Protein AF-A0A0F3HKZ9-F1 (afdb_monomer)

Sequence (68 aa):
MSDESRPMEVIKHNLDCQCHRRREWIRVNDKWHAIEFSVDDPNEPPMTEEEKANVALIIQQHLSKKSE

Secondary structure (DSSP, 8-state):
----PPPPEEE----TT--EEEEEEEEETTEEEEEEEEES-TTSPPPPHHHHHHHHHHHHHHHHHTT-

Nearest PDB structures (foldseek):
  7myj-assembly2_D  TM=6.832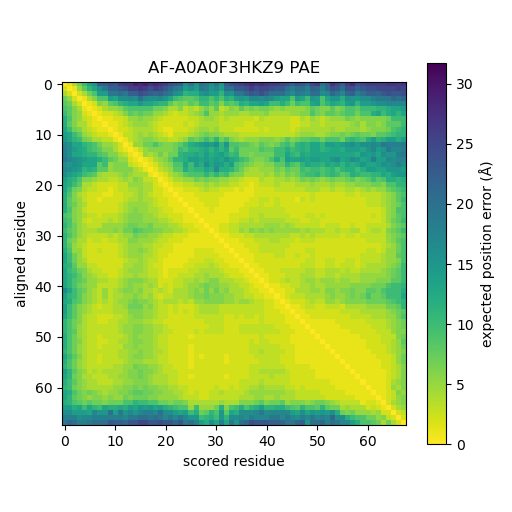E-01  e=5.788E+00  Homo sapiens
  2l3c-assembly1_A  TM=3.687E-01  e=2.219E+00  Rattus norvegicus
  3ped-assembly2_B  TM=4.510E-01  e=5.430E+00  Homo sapiens
  7uqb-assembly1_T  TM=4.376E-01  e=8.494E+00  Saccharomyces cerevisiae BY4741

Foldseek 3Di:
DPPPADDKDWDDDPDPVPFIKIWHWAQEPNDTDIDIDTDPDSPPDDDDPVRSVVVNVVVVVVVVVVVD

Mean predicted aligned error: 5.98 Å

pLDDT: mean 84.85, std 11.78, range [43.06, 95.12]

Structure (mmCIF, N/CA/C/O backbone):
data_AF-A0A0F3HKZ9-F1
#
_entry.id   AF-A0A0F3HKZ9-F1
#
loop_
_atom_site.group_PDB
_atom_site.id
_atom_site.type_symbol
_atom_site.label_atom_id
_atom_site.label_alt_id
_atom_site.label_comp_id
_atom_site.label_asym_id
_atom_site.label_entity_id
_atom_site.label_seq_id
_atom_site.pdbx_PDB_ins_code
_atom_site.Cartn_x
_atom_site.Cartn_y
_atom_site.Cartn_z
_atom_site.occupancy
_atom_site.B_iso_or_equiv
_atom_site.auth_seq_id
_atom_site.auth_comp_id
_atom_site.auth_asym_id
_atom_site.auth_atom_id
_atom_site.pdbx_PDB_model_num
ATOM 1 N N . MET A 1 1 ? 0.364 -14.435 19.161 1.00 43.06 1 MET A N 1
ATOM 2 C CA . MET A 1 1 ? -0.431 -13.637 18.210 1.00 43.06 1 MET A CA 1
ATOM 3 C C . MET A 1 1 ? -0.011 -14.116 16.841 1.00 43.06 1 MET A C 1
ATOM 5 O O . MET A 1 1 ? 1.187 -14.211 16.627 1.00 43.06 1 MET A O 1
ATOM 9 N N . SER A 1 2 ? -0.933 -14.564 15.994 1.00 47.62 2 SER A N 1
ATOM 10 C CA . SER A 1 2 ? -0.558 -14.999 14.649 1.00 47.62 2 SER A CA 1
ATOM 11 C C . SER A 1 2 ? -0.037 -13.776 13.898 1.00 47.62 2 SER A C 1
ATOM 13 O O . SER A 1 2 ? -0.791 -12.816 13.733 1.00 47.62 2 SER A O 1
ATOM 15 N N . ASP A 1 3 ? 1.238 -13.798 13.505 1.00 56.81 3 ASP A N 1
ATOM 16 C CA . ASP A 1 3 ? 1.866 -12.819 12.609 1.00 56.81 3 ASP A CA 1
ATOM 17 C C . ASP A 1 3 ? 1.271 -12.976 11.206 1.00 56.81 3 ASP A C 1
ATOM 19 O O . ASP A 1 3 ? 1.914 -13.424 10.257 1.00 56.81 3 ASP A O 1
ATOM 23 N N . GLU A 1 4 ? -0.023 -12.688 11.086 1.00 65.69 4 GLU A N 1
ATOM 24 C CA . GLU A 1 4 ? -0.685 -12.609 9.800 1.00 65.69 4 GLU A CA 1
ATOM 25 C C . GLU A 1 4 ? -0.083 -11.389 9.100 1.00 65.69 4 GLU A C 1
ATOM 27 O O . GLU A 1 4 ? -0.393 -10.250 9.432 1.00 65.69 4 GLU A O 1
ATOM 32 N N . SER A 1 5 ? 0.864 -11.621 8.197 1.00 69.19 5 SER A N 1
ATOM 33 C CA . SER A 1 5 ? 1.386 -10.599 7.298 1.00 69.19 5 SER A CA 1
ATOM 34 C C . SER A 1 5 ? 0.735 -10.796 5.936 1.00 69.19 5 SER A C 1
ATOM 36 O O . SER A 1 5 ? 0.616 -11.918 5.439 1.00 69.19 5 SER A O 1
ATOM 38 N N . ARG A 1 6 ? 0.257 -9.702 5.341 1.00 83.62 6 ARG A N 1
ATOM 39 C CA . ARG A 1 6 ? -0.259 -9.705 3.972 1.00 83.62 6 ARG A CA 1
ATOM 40 C C . ARG A 1 6 ? 0.796 -9.080 3.060 1.00 83.62 6 ARG A C 1
ATOM 42 O O . ARG A 1 6 ? 1.136 -7.916 3.277 1.00 83.62 6 ARG A O 1
ATOM 49 N N . PRO A 1 7 ? 1.351 -9.834 2.095 1.00 86.12 7 PRO A N 1
ATOM 50 C CA . PRO A 1 7 ? 2.414 -9.331 1.236 1.00 86.12 7 PRO A CA 1
ATOM 51 C C . PRO A 1 7 ? 1.895 -8.261 0.267 1.00 86.12 7 PRO A C 1
ATOM 53 O O 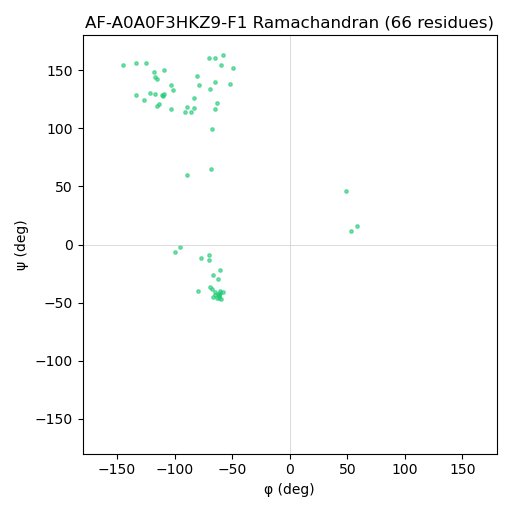. PRO A 1 7 ? 0.697 -8.177 -0.005 1.00 86.12 7 PRO A O 1
ATOM 56 N N . MET A 1 8 ? 2.818 -7.461 -0.267 1.00 90.06 8 MET A N 1
ATOM 57 C CA . MET A 1 8 ? 2.549 -6.558 -1.387 1.00 90.06 8 MET A CA 1
ATOM 58 C C . MET A 1 8 ? 2.211 -7.363 -2.649 1.00 90.06 8 MET A C 1
ATOM 60 O O . MET A 1 8 ? 2.832 -8.390 -2.930 1.00 90.06 8 MET A O 1
ATOM 64 N N . GLU A 1 9 ? 1.233 -6.887 -3.416 1.00 91.25 9 GLU A N 1
ATOM 65 C CA . GLU A 1 9 ? 0.797 -7.489 -4.675 1.00 91.25 9 GLU A CA 1
ATOM 66 C C . GLU A 1 9 ? 1.048 -6.518 -5.835 1.00 91.25 9 GLU A C 1
ATOM 68 O O . GLU A 1 9 ? 0.595 -5.374 -5.805 1.00 91.25 9 GLU A O 1
ATOM 73 N N . VAL A 1 10 ? 1.702 -6.980 -6.904 1.00 89.19 10 VAL A N 1
ATOM 74 C CA . VAL A 1 10 ? 1.768 -6.233 -8.169 1.00 89.19 10 VAL A CA 1
ATOM 75 C C . VAL A 1 10 ? 0.497 -6.508 -8.968 1.00 89.19 10 VAL A C 1
ATOM 77 O O . VAL A 1 10 ? 0.247 -7.639 -9.394 1.00 89.19 10 VAL A O 1
ATOM 80 N N . ILE A 1 11 ? -0.296 -5.469 -9.216 1.00 87.06 11 ILE A N 1
ATOM 81 C CA . ILE A 1 11 ? -1.525 -5.562 -9.998 1.00 87.06 11 ILE A CA 1
ATOM 82 C C . ILE A 1 11 ? -1.205 -5.292 -11.468 1.00 87.06 11 ILE A C 1
ATOM 84 O O . ILE A 1 11 ? -0.854 -4.181 -11.867 1.00 87.06 11 ILE A O 1
ATOM 88 N N . LYS A 1 12 ? -1.377 -6.323 -12.297 1.00 79.19 12 LYS A N 1
ATOM 89 C CA . LYS A 1 12 ? -1.314 -6.198 -13.755 1.00 79.19 12 LYS A CA 1
ATOM 90 C C . LYS A 1 12 ? -2.687 -5.796 -14.280 1.00 79.19 12 LYS A C 1
ATOM 92 O O . LYS A 1 12 ? -3.627 -6.585 -14.218 1.00 79.19 12 LYS A O 1
ATOM 97 N N . HIS A 1 13 ? -2.795 -4.593 -14.831 1.00 72.25 13 HIS A N 1
ATOM 98 C CA . HIS A 1 13 ? -3.953 -4.197 -15.625 1.00 72.25 13 HIS A CA 1
ATOM 99 C C . HIS A 1 13 ? -3.578 -4.082 -17.101 1.00 72.25 13 HIS A C 1
ATOM 101 O O . HIS A 1 13 ? -2.457 -3.719 -17.438 1.00 72.25 13 HIS A O 1
ATOM 107 N N . ASN A 1 14 ? -4.546 -4.344 -17.977 1.00 69.31 14 ASN A N 1
ATOM 108 C CA . ASN A 1 14 ? -4.435 -4.072 -19.407 1.00 69.31 14 ASN A CA 1
ATOM 109 C C . ASN A 1 14 ? -4.926 -2.644 -19.701 1.00 69.31 14 ASN A C 1
ATOM 111 O O . ASN A 1 14 ? -5.950 -2.460 -20.354 1.00 69.31 14 ASN A O 1
ATOM 115 N N . LEU A 1 15 ? -4.279 -1.648 -19.090 1.00 69.44 15 LEU A N 1
ATOM 116 C CA . LEU A 1 15 ? -4.583 -0.233 -19.307 1.00 69.44 15 LEU A CA 1
ATOM 117 C C . LEU A 1 15 ? -3.517 0.374 -20.217 1.00 69.44 15 LEU A C 1
ATOM 119 O O . LEU A 1 15 ? -2.324 0.161 -19.998 1.00 69.44 15 LEU A O 1
ATOM 123 N N . ASP A 1 16 ? -3.945 1.188 -21.180 1.00 77.56 16 ASP A N 1
ATOM 124 C CA . ASP A 1 16 ? -3.056 1.829 -22.161 1.00 77.56 16 ASP A CA 1
ATOM 125 C C . ASP A 1 16 ? -2.008 2.748 -21.518 1.00 77.56 16 ASP A C 1
ATOM 127 O O . ASP A 1 16 ? -0.957 3.004 -22.097 1.00 77.56 16 ASP A O 1
ATOM 131 N N . CYS A 1 17 ? -2.273 3.224 -20.298 1.00 76.38 17 CYS A N 1
ATOM 132 C CA . CYS A 1 17 ? -1.371 4.097 -19.556 1.00 76.38 17 CYS A CA 1
ATOM 133 C C . CYS A 1 17 ? -0.099 3.396 -19.054 1.00 76.38 17 CYS A C 1
ATOM 135 O O . CYS A 1 17 ? 0.774 4.077 -18.529 1.00 76.38 17 CYS A O 1
ATOM 137 N N . GLN A 1 18 ? -0.006 2.062 -19.171 1.00 73.06 18 GLN A N 1
ATOM 138 C CA . GLN A 1 18 ? 1.119 1.233 -18.707 1.00 73.06 18 GLN A CA 1
ATOM 139 C C . GLN A 1 18 ? 1.498 1.427 -17.228 1.00 73.06 18 GLN A C 1
ATOM 141 O O . GLN A 1 18 ? 2.521 0.916 -16.785 1.00 73.06 18 GLN A O 1
ATOM 146 N N . CYS A 1 19 ? 0.668 2.123 -16.443 1.00 78.25 19 CYS A N 1
ATOM 147 C CA . CYS A 1 19 ? 0.955 2.387 -15.043 1.00 78.25 19 CYS A CA 1
ATOM 148 C C . CYS A 1 19 ? 1.010 1.070 -14.280 1.00 78.25 19 CYS A C 1
ATOM 150 O O . CYS A 1 19 ? 0.026 0.321 -14.223 1.00 78.25 19 CYS A O 1
ATOM 152 N N . HIS A 1 20 ? 2.146 0.819 -13.647 1.00 84.88 20 HIS A N 1
ATOM 153 C CA . HIS A 1 20 ? 2.265 -0.269 -12.706 1.00 84.88 20 HIS A CA 1
ATOM 154 C C . HIS A 1 20 ? 1.445 0.081 -11.470 1.00 84.88 20 HIS A C 1
ATOM 156 O O . HIS A 1 20 ? 1.480 1.210 -10.988 1.00 84.88 20 HIS A O 1
ATOM 162 N N . ARG A 1 21 ? 0.647 -0.865 -10.979 1.00 87.88 21 ARG A N 1
ATOM 163 C CA . ARG A 1 21 ? -0.103 -0.688 -9.737 1.00 87.88 21 ARG A CA 1
ATOM 164 C C . ARG A 1 21 ? 0.357 -1.697 -8.714 1.00 87.88 21 ARG A C 1
ATOM 166 O O . ARG A 1 21 ? 0.642 -2.846 -9.052 1.00 87.88 21 ARG A O 1
ATOM 173 N N . ARG A 1 22 ? 0.373 -1.274 -7.459 1.00 91.62 22 ARG A N 1
ATOM 174 C CA . ARG A 1 22 ? 0.567 -2.151 -6.312 1.00 91.62 22 ARG A CA 1
ATOM 175 C C . ARG A 1 22 ? -0.648 -2.115 -5.416 1.00 91.62 22 ARG A C 1
ATOM 177 O O . ARG A 1 22 ? -1.306 -1.083 -5.305 1.00 91.62 22 ARG A O 1
ATOM 184 N N . ARG A 1 23 ? -0.906 -3.241 -4.761 1.00 93.00 23 ARG A N 1
ATOM 185 C CA . ARG A 1 23 ? -1.764 -3.320 -3.589 1.00 93.00 23 ARG A CA 1
ATOM 186 C C . ARG A 1 23 ? -0.911 -3.638 -2.379 1.00 93.00 23 ARG A C 1
ATOM 188 O O . ARG A 1 23 ? -0.176 -4.622 -2.374 1.00 93.00 23 ARG A O 1
ATOM 195 N N . GLU A 1 24 ? -1.071 -2.839 -1.341 1.00 93.88 24 GLU A N 1
ATOM 196 C CA . GLU A 1 24 ? -0.506 -3.114 -0.027 1.00 93.88 24 GLU A CA 1
ATOM 197 C C . GLU A 1 24 ? -1.592 -3.105 1.041 1.00 93.88 24 GLU A C 1
ATOM 199 O O . GLU A 1 24 ? -2.668 -2.528 0.873 1.00 93.88 24 GLU A O 1
ATOM 204 N N . TRP A 1 25 ? -1.313 -3.795 2.142 1.00 93.94 25 TRP A N 1
ATOM 205 C CA . TRP A 1 25 ? -2.279 -4.069 3.192 1.00 93.94 25 TRP A CA 1
ATOM 206 C C . TRP A 1 25 ? -1.856 -3.385 4.488 1.00 93.94 25 TRP A C 1
ATOM 208 O O . TRP A 1 25 ? -0.806 -3.686 5.050 1.00 93.94 25 TRP A O 1
ATOM 218 N N . ILE A 1 26 ? -2.705 -2.488 4.983 1.00 93.19 26 ILE A N 1
ATOM 219 C CA . ILE A 1 26 ? -2.489 -1.737 6.220 1.00 93.19 26 ILE A CA 1
ATOM 220 C C . ILE A 1 26 ? -3.452 -2.249 7.285 1.00 93.19 26 ILE A C 1
ATOM 222 O O . ILE A 1 26 ? -4.657 -2.353 7.047 1.00 93.19 26 ILE A O 1
ATOM 226 N N . ARG A 1 27 ? -2.936 -2.576 8.471 1.00 90.69 27 ARG A N 1
ATOM 227 C CA . ARG A 1 27 ? -3.759 -3.011 9.602 1.00 90.69 27 ARG A CA 1
ATOM 228 C C . ARG A 1 27 ? -4.186 -1.799 10.428 1.00 90.69 27 ARG A C 1
ATOM 230 O O . ARG A 1 27 ? -3.344 -1.109 10.989 1.00 90.69 27 ARG A O 1
ATOM 237 N N . VAL A 1 28 ? -5.492 -1.555 10.525 1.00 91.50 28 VAL A N 1
ATOM 238 C CA . VAL A 1 28 ? -6.088 -0.461 11.312 1.00 91.50 28 VAL A CA 1
ATOM 239 C C . VAL A 1 28 ? -7.252 -1.025 12.120 1.00 91.50 28 VAL A C 1
ATOM 241 O O . VAL A 1 28 ? -8.115 -1.692 11.557 1.00 91.50 28 VAL A O 1
ATOM 244 N N . ASN A 1 29 ? -7.292 -0.781 13.436 1.00 89.38 29 ASN A N 1
ATOM 245 C CA . ASN A 1 29 ? -8.343 -1.293 14.335 1.00 89.38 29 ASN A CA 1
ATOM 246 C C . ASN A 1 29 ? -8.605 -2.806 14.159 1.00 89.38 29 ASN A C 1
ATOM 248 O O . ASN A 1 29 ? -9.749 -3.230 13.995 1.00 89.38 29 ASN A O 1
ATOM 252 N N . ASP A 1 30 ? -7.530 -3.600 14.101 1.00 88.00 30 ASP A N 1
ATOM 253 C CA . ASP A 1 30 ? -7.557 -5.052 13.860 1.00 88.00 30 ASP A CA 1
ATOM 254 C C . ASP A 1 30 ? -8.204 -5.510 12.544 1.00 88.00 30 ASP A C 1
ATOM 256 O O . ASP A 1 30 ? -8.479 -6.695 12.353 1.00 88.00 30 ASP A O 1
ATOM 260 N N . LYS A 1 31 ? -8.397 -4.593 11.594 1.00 91.06 31 LYS A N 1
ATOM 261 C CA . LYS A 1 31 ? -8.903 -4.885 10.254 1.00 91.06 31 LYS A CA 1
ATOM 262 C C . LYS A 1 31 ? -7.845 -4.583 9.204 1.00 91.06 31 LYS A C 1
ATOM 264 O O . LYS A 1 31 ? -7.096 -3.614 9.304 1.00 91.06 31 LYS A O 1
ATOM 269 N N . TRP A 1 32 ? -7.798 -5.425 8.178 1.00 92.75 32 TRP A N 1
ATOM 270 C CA . TRP A 1 32 ? -6.949 -5.218 7.012 1.00 92.75 32 TRP A CA 1
ATOM 271 C C . TRP A 1 32 ? -7.627 -4.284 6.017 1.00 92.75 32 TRP A C 1
ATOM 273 O O . TRP A 1 32 ? -8.742 -4.546 5.566 1.00 92.75 32 TRP A O 1
ATOM 283 N N . HIS A 1 33 ? -6.920 -3.230 5.638 1.00 93.19 33 HIS A N 1
ATOM 284 C CA . HIS A 1 33 ? -7.325 -2.277 4.619 1.00 93.19 33 HIS A CA 1
ATOM 285 C C . HIS A 1 33 ? -6.382 -2.394 3.425 1.00 93.19 33 HIS A C 1
ATOM 287 O O . HIS A 1 33 ? -5.174 -2.232 3.572 1.00 93.19 33 HIS A O 1
ATOM 293 N N . ALA A 1 34 ? -6.937 -2.701 2.253 1.00 93.50 34 ALA A N 1
ATOM 294 C CA . AL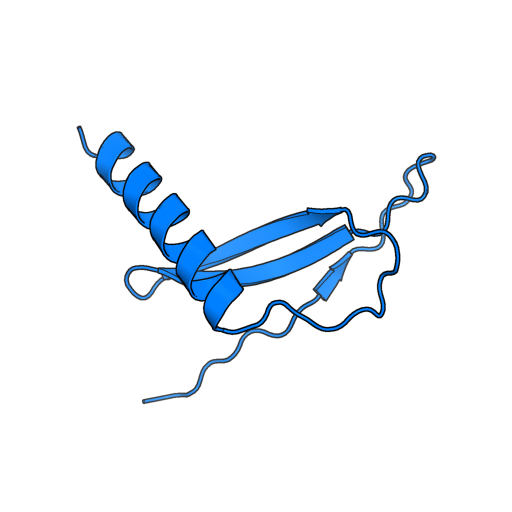A A 1 34 ? -6.189 -2.687 1.003 1.00 93.50 34 ALA A CA 1
ATOM 295 C C . ALA A 1 34 ? -6.046 -1.252 0.497 1.00 93.50 34 ALA A C 1
ATOM 297 O O . ALA A 1 34 ? -7.017 -0.489 0.498 1.00 93.50 34 ALA A O 1
ATOM 298 N N . ILE A 1 35 ? -4.854 -0.918 0.023 1.00 92.69 35 ILE A N 1
ATOM 299 C CA . ILE A 1 35 ? -4.562 0.346 -0.639 1.00 92.69 35 ILE A CA 1
ATOM 300 C C . ILE A 1 35 ? -3.936 0.025 -1.973 1.00 92.69 35 ILE A C 1
ATOM 302 O O . ILE A 1 35 ? -2.932 -0.679 -2.037 1.00 92.69 35 ILE A O 1
ATOM 306 N N . GLU A 1 36 ? -4.550 0.548 -3.024 1.00 91.69 36 GLU A N 1
ATOM 307 C CA . GLU A 1 36 ? -4.063 0.410 -4.385 1.00 91.69 36 GLU A CA 1
ATOM 308 C C . GLU A 1 36 ? -3.552 1.752 -4.876 1.00 91.69 36 GLU A C 1
ATOM 310 O O . GLU A 1 36 ? -4.261 2.758 -4.805 1.00 91.69 36 GLU A O 1
ATOM 315 N N . PHE A 1 37 ? -2.324 1.765 -5.375 1.00 89.19 37 PHE A N 1
ATOM 316 C CA . PHE A 1 37 ? -1.681 2.972 -5.872 1.00 89.19 37 PHE A CA 1
ATOM 317 C C . PHE A 1 37 ? -0.797 2.658 -7.076 1.00 89.19 37 PHE A C 1
ATOM 319 O O . PHE A 1 37 ? -0.363 1.521 -7.277 1.00 89.19 37 PHE A O 1
ATOM 326 N N . SER A 1 38 ? -0.592 3.670 -7.917 1.00 88.50 38 SER A N 1
ATOM 327 C CA . SER A 1 38 ? 0.313 3.576 -9.060 1.00 88.50 38 SER A CA 1
ATOM 328 C C . SER A 1 38 ? 1.756 3.772 -8.605 1.00 88.50 38 SER A C 1
ATOM 330 O O . SER A 1 38 ? 2.012 4.576 -7.712 1.00 88.50 38 SER A O 1
ATOM 332 N N . VAL A 1 39 ? 2.676 3.061 -9.243 1.00 87.31 39 VAL A N 1
ATOM 333 C CA . VAL A 1 39 ? 4.124 3.137 -9.031 1.00 87.31 39 VAL A CA 1
ATOM 334 C C . VAL A 1 39 ? 4.825 3.217 -10.382 1.00 87.31 39 VAL A C 1
ATOM 336 O O . VAL A 1 39 ? 4.266 2.782 -11.395 1.00 87.31 39 VAL A O 1
ATOM 339 N N . ASP A 1 40 ? 6.035 3.766 -10.395 1.00 85.31 40 ASP A N 1
ATOM 340 C CA . ASP A 1 40 ? 6.809 3.926 -11.627 1.00 85.31 40 ASP A CA 1
ATOM 341 C C . ASP A 1 40 ? 7.484 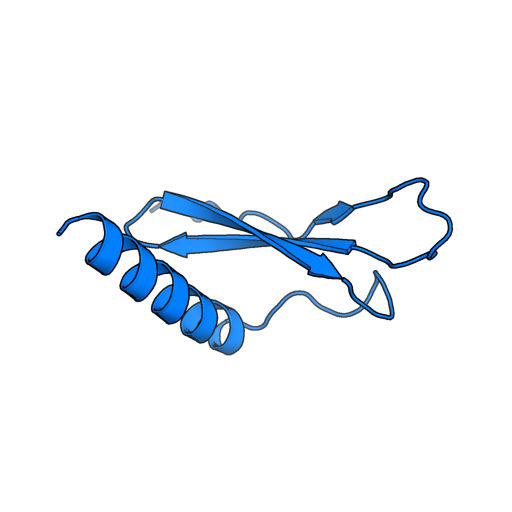2.608 -12.033 1.00 85.31 40 ASP A C 1
ATOM 343 O O . ASP A 1 40 ? 7.458 2.240 -13.206 1.00 85.31 40 ASP A O 1
ATOM 347 N N . ASP A 1 41 ? 8.014 1.847 -11.070 1.00 85.75 41 ASP A N 1
ATOM 348 C CA . ASP A 1 41 ? 8.538 0.489 -11.272 1.00 85.75 41 ASP A CA 1
ATOM 349 C C . ASP A 1 41 ? 7.778 -0.490 -10.360 1.00 85.75 41 ASP A C 1
ATOM 351 O O . ASP A 1 41 ? 7.660 -0.221 -9.169 1.00 85.75 41 ASP A O 1
ATOM 355 N N . PRO A 1 42 ? 7.257 -1.634 -10.853 1.00 83.88 42 PRO A N 1
ATOM 356 C CA . PRO A 1 42 ? 6.547 -2.621 -10.037 1.00 83.88 42 PRO A CA 1
ATOM 357 C C . PRO A 1 42 ? 7.454 -3.396 -9.068 1.00 83.88 42 PRO A C 1
ATOM 359 O O . PRO A 1 42 ? 6.933 -4.010 -8.134 1.00 83.88 42 PRO A O 1
ATOM 362 N N . ASN A 1 43 ? 8.781 -3.325 -9.211 1.00 84.38 43 ASN A N 1
ATOM 363 C CA . ASN A 1 43 ? 9.770 -4.065 -8.414 1.00 84.38 43 ASN A CA 1
ATOM 364 C C . ASN A 1 43 ? 10.430 -3.268 -7.277 1.00 84.38 43 ASN A C 1
ATOM 366 O O . ASN A 1 43 ? 11.186 -3.856 -6.505 1.00 84.38 43 ASN A O 1
ATOM 370 N N . GLU A 1 44 ? 10.179 -1.963 -7.155 1.00 86.19 44 GLU A N 1
ATOM 371 C CA . GLU A 1 44 ? 10.530 -1.207 -5.940 1.00 86.19 44 GLU A CA 1
ATOM 372 C C . GLU A 1 44 ? 10.037 -1.929 -4.661 1.00 86.19 44 GLU A C 1
ATOM 374 O O . GLU A 1 44 ? 9.047 -2.678 -4.690 1.00 86.19 44 GLU A O 1
ATOM 379 N N . PRO A 1 45 ? 10.728 -1.720 -3.526 1.00 89.69 45 PRO A N 1
ATOM 380 C CA . PRO A 1 45 ? 10.353 -2.350 -2.270 1.00 89.69 45 PRO A CA 1
ATOM 381 C C . PRO A 1 45 ? 8.929 -1.967 -1.820 1.00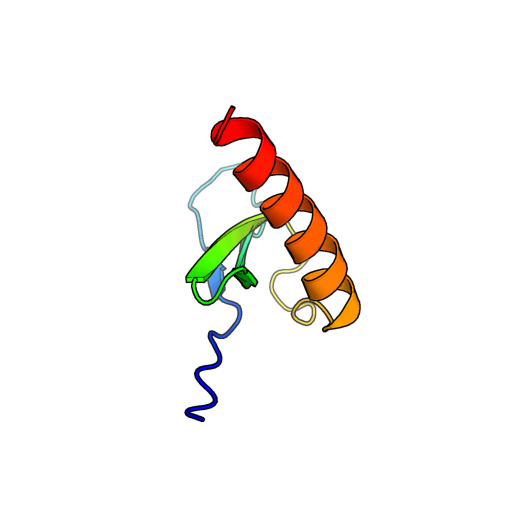 89.69 45 PRO A C 1
ATOM 383 O O . PRO A 1 45 ? 8.438 -0.891 -2.166 1.00 89.69 45 PRO A O 1
ATOM 386 N N . PRO A 1 46 ? 8.271 -2.827 -1.018 1.00 91.06 46 PRO A N 1
ATOM 387 C CA . PRO A 1 46 ? 7.037 -2.467 -0.322 1.00 91.06 46 PRO A CA 1
ATOM 388 C C . PRO A 1 46 ? 7.229 -1.252 0.590 1.00 91.06 46 PRO A C 1
ATOM 390 O O . PRO A 1 46 ? 8.357 -0.960 0.999 1.00 91.06 46 PRO A O 1
ATOM 393 N N . MET A 1 47 ? 6.123 -0.625 0.992 1.00 91.50 47 MET A N 1
ATOM 394 C CA . MET A 1 47 ? 6.143 0.436 1.997 1.00 91.50 47 MET A CA 1
ATOM 395 C C . MET A 1 47 ? 6.881 -0.004 3.265 1.00 91.50 47 MET A C 1
ATOM 397 O O . MET A 1 47 ? 6.692 -1.108 3.794 1.00 91.50 47 MET A O 1
ATOM 401 N N . THR A 1 48 ? 7.685 0.913 3.783 1.00 92.81 48 THR A N 1
ATOM 402 C CA . THR A 1 48 ? 8.304 0.816 5.100 1.00 92.81 48 THR A CA 1
ATOM 403 C C . THR A 1 48 ? 7.245 0.849 6.202 1.00 92.81 48 THR A C 1
ATOM 405 O O . THR A 1 48 ? 6.124 1.327 6.019 1.00 92.81 48 THR A O 1
ATOM 408 N N . GLU A 1 49 ? 7.599 0.375 7.395 1.00 90.44 49 GLU A N 1
ATOM 409 C CA . GLU A 1 49 ? 6.678 0.401 8.537 1.00 90.44 49 GLU A CA 1
ATOM 410 C C . GLU A 1 49 ? 6.283 1.833 8.950 1.00 90.44 49 GLU A C 1
ATOM 412 O O . GLU A 1 49 ? 5.157 2.052 9.392 1.00 90.44 49 GLU A O 1
ATOM 417 N N . GLU A 1 50 ? 7.161 2.821 8.744 1.00 93.75 50 GLU A N 1
ATOM 418 C CA . GLU A 1 50 ? 6.854 4.239 8.980 1.00 93.75 50 GLU A CA 1
ATOM 419 C C . GLU A 1 50 ? 5.801 4.766 7.993 1.00 93.75 50 GLU A C 1
ATOM 421 O O . GLU A 1 50 ? 4.822 5.399 8.397 1.00 93.75 50 GLU A O 1
ATOM 426 N N . GLU A 1 51 ? 5.942 4.454 6.704 1.00 93.56 51 GLU A N 1
ATOM 427 C CA . GLU A 1 51 ? 4.952 4.813 5.683 1.00 93.56 51 GLU A CA 1
ATOM 428 C C . GLU A 1 51 ? 3.601 4.154 5.971 1.00 93.56 51 GLU A C 1
ATOM 430 O O . GLU A 1 51 ? 2.567 4.827 5.964 1.00 93.56 51 GLU A O 1
ATOM 435 N N . LYS A 1 52 ? 3.599 2.864 6.328 1.00 92.31 52 LYS A N 1
ATOM 436 C CA . LYS A 1 52 ? 2.376 2.155 6.726 1.00 92.31 52 LYS A CA 1
ATOM 437 C C . LYS A 1 52 ? 1.717 2.787 7.950 1.00 92.31 52 LYS A C 1
ATOM 439 O O . LYS A 1 52 ? 0.491 2.899 7.974 1.00 92.31 52 LYS A O 1
ATOM 444 N N . ALA A 1 53 ? 2.496 3.230 8.939 1.00 93.06 53 ALA A N 1
ATOM 445 C CA . ALA A 1 53 ? 1.977 3.914 10.120 1.00 93.06 53 ALA A CA 1
ATOM 446 C C . ALA A 1 53 ? 1.328 5.262 9.762 1.00 93.06 53 ALA A C 1
ATOM 448 O O . ALA A 1 53 ? 0.219 5.551 10.215 1.00 93.06 53 ALA A O 1
ATOM 449 N N . ASN A 1 54 ? 1.958 6.051 8.888 1.00 95.06 54 ASN A N 1
ATOM 450 C CA . ASN A 1 54 ? 1.396 7.318 8.411 1.00 95.06 54 ASN A CA 1
ATOM 451 C C . ASN A 1 54 ? 0.069 7.108 7.674 1.00 95.06 54 ASN A C 1
ATOM 453 O O . ASN A 1 54 ? -0.913 7.815 7.908 1.00 95.06 54 ASN A O 1
ATOM 457 N N . VAL A 1 55 ? 0.005 6.089 6.822 1.00 94.44 55 VAL A N 1
ATOM 458 C CA . VAL A 1 55 ? -1.214 5.757 6.087 1.00 94.44 55 VAL A CA 1
ATOM 459 C C . VAL A 1 55 ? -2.305 5.199 7.012 1.00 94.44 55 VAL A C 1
ATOM 461 O O . VAL A 1 55 ? -3.482 5.536 6.852 1.00 94.44 55 VAL A O 1
ATOM 464 N N . ALA A 1 56 ? -1.936 4.415 8.031 1.00 94.81 56 ALA A N 1
ATOM 465 C CA . ALA A 1 56 ? -2.862 3.941 9.057 1.00 94.81 56 ALA A CA 1
ATOM 466 C C . ALA A 1 56 ? -3.549 5.103 9.793 1.00 94.81 56 ALA A C 1
ATOM 468 O O . ALA A 1 56 ? -4.764 5.051 10.000 1.00 94.81 56 ALA A O 1
ATOM 469 N N . LEU A 1 57 ? -2.814 6.177 10.117 1.00 95.12 57 LEU A N 1
ATOM 470 C CA . LEU A 1 57 ? -3.377 7.382 10.740 1.00 95.12 57 LEU A CA 1
ATOM 471 C C . LEU A 1 57 ? -4.432 8.049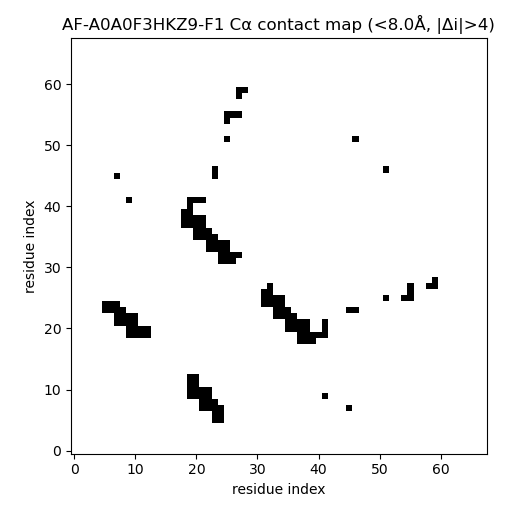 9.848 1.00 95.12 57 LEU A C 1
ATOM 473 O O . LEU A 1 57 ? -5.501 8.423 10.333 1.00 95.12 57 LEU A O 1
ATOM 477 N N . ILE A 1 58 ? -4.169 8.160 8.543 1.00 94.56 58 ILE A N 1
ATOM 478 C CA . ILE A 1 58 ? -5.112 8.746 7.576 1.00 94.56 58 ILE A CA 1
ATOM 479 C C . ILE A 1 58 ? -6.396 7.910 7.505 1.00 94.56 58 ILE A C 1
ATOM 481 O O . ILE A 1 58 ? -7.503 8.454 7.570 1.00 94.56 58 ILE A O 1
ATOM 485 N N . ILE A 1 59 ? -6.266 6.581 7.420 1.00 93.38 59 ILE A N 1
ATOM 486 C CA . ILE A 1 59 ? -7.414 5.664 7.410 1.00 93.38 59 ILE A CA 1
ATOM 487 C C . ILE A 1 59 ? -8.207 5.790 8.712 1.00 93.38 59 ILE A C 1
ATOM 489 O O . ILE A 1 59 ? -9.432 5.900 8.671 1.00 93.38 59 ILE A O 1
ATOM 493 N N . GLN A 1 60 ? -7.528 5.812 9.860 1.00 93.81 60 GLN A N 1
ATOM 494 C CA . GLN A 1 60 ? -8.171 5.944 11.163 1.00 93.81 60 GLN A CA 1
ATOM 495 C C . GLN A 1 60 ? -8.977 7.245 11.259 1.00 93.81 60 GLN A C 1
ATOM 497 O O . GLN A 1 60 ? -10.146 7.211 11.639 1.00 93.81 60 GLN A O 1
ATOM 502 N N . GLN A 1 61 ? -8.396 8.378 10.852 1.00 93.00 61 GLN A N 1
ATOM 503 C CA . GLN A 1 61 ? -9.087 9.671 10.833 1.00 93.00 61 GLN A CA 1
ATOM 504 C C . GLN A 1 61 ? -10.324 9.659 9.926 1.00 93.00 61 GLN A C 1
ATOM 506 O O . GLN A 1 61 ? -11.365 10.205 10.295 1.00 93.00 61 GLN A O 1
ATOM 511 N N . HIS A 1 62 ? -10.235 9.033 8.750 1.00 91.56 62 HIS A N 1
ATOM 512 C CA . HIS A 1 62 ? -11.364 8.906 7.825 1.00 91.56 62 HIS A CA 1
ATOM 513 C C . HIS A 1 62 ? -12.502 8.054 8.397 1.00 91.56 62 HIS A C 1
ATOM 515 O O . HIS A 1 62 ? -13.673 8.401 8.251 1.00 91.56 62 HIS A O 1
ATOM 521 N N . LEU A 1 63 ? -12.171 6.949 9.069 1.00 89.81 63 LEU A N 1
ATOM 522 C CA . LEU A 1 63 ? -13.158 6.070 9.703 1.00 89.81 63 LEU A CA 1
ATOM 523 C C . LEU A 1 63 ? -13.863 6.747 10.885 1.00 89.81 63 LEU A C 1
ATOM 525 O O . LEU A 1 63 ? -15.076 6.591 11.030 1.00 89.81 63 LEU A O 1
ATOM 529 N N . SER A 1 64 ? -13.139 7.534 11.685 1.00 87.69 64 SER A N 1
ATOM 530 C CA . SER A 1 64 ? -13.735 8.308 12.779 1.00 87.69 64 SER A CA 1
ATOM 531 C C . SER A 1 64 ? -14.742 9.341 12.266 1.00 87.69 64 SER A C 1
ATOM 533 O O . SER A 1 64 ? -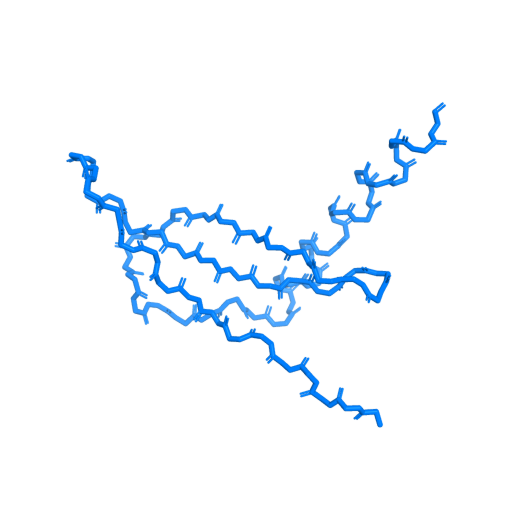15.841 9.419 12.798 1.00 87.69 64 SER A O 1
ATOM 535 N N . LYS A 1 65 ? -14.427 10.056 11.175 1.00 83.38 65 LYS A N 1
ATOM 536 C CA . LYS A 1 65 ? -15.338 11.046 10.560 1.00 83.38 65 LYS A CA 1
ATOM 537 C C . LYS A 1 65 ? -16.599 10.440 9.943 1.00 83.38 65 LYS A C 1
ATOM 539 O O . LYS A 1 65 ? -17.602 11.123 9.819 1.00 83.38 65 LYS A O 1
ATOM 544 N N . L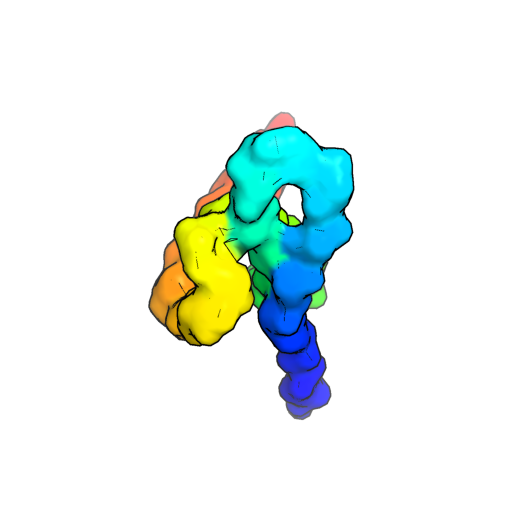YS A 1 66 ? -16.555 9.176 9.514 1.00 71.31 66 LYS A N 1
ATOM 545 C CA . LYS A 1 66 ? -17.732 8.458 8.990 1.00 71.31 66 LYS A CA 1
ATOM 546 C C . LYS A 1 66 ? -18.694 7.976 10.076 1.00 71.31 66 LYS A C 1
ATOM 548 O O . LYS A 1 66 ? -19.759 7.468 9.739 1.00 71.31 66 LYS A O 1
ATOM 553 N N . SER A 1 67 ? -18.274 8.033 11.336 1.00 62.72 67 SER A N 1
ATOM 554 C CA . SER A 1 67 ? -19.059 7.564 12.479 1.00 62.72 67 SER A CA 1
ATOM 555 C C . SER A 1 67 ? -19.848 8.697 13.156 1.00 62.72 67 SER A C 1
ATOM 557 O O . SER A 1 67 ? -20.575 8.418 14.107 1.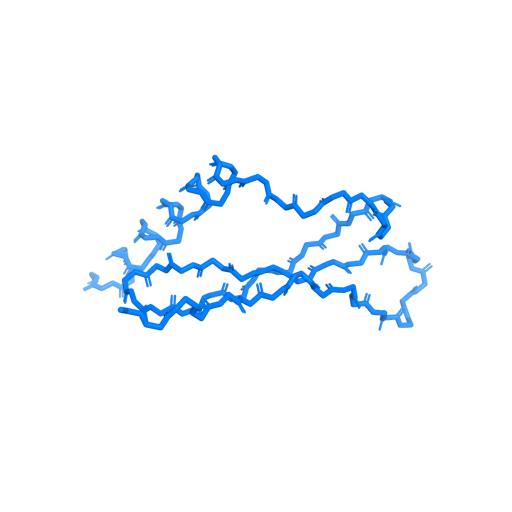00 62.72 67 SER A O 1
ATOM 559 N N . GLU A 1 68 ? -19.694 9.937 12.672 1.00 52.81 68 GLU A N 1
ATOM 560 C CA . GLU A 1 68 ? -20.505 11.123 13.002 1.00 52.81 68 GLU A CA 1
ATOM 561 C C . GLU A 1 68 ? -21.660 11.287 12.003 1.00 52.81 68 GLU A C 1
ATOM 563 O O . GLU A 1 68 ? -22.762 11.672 12.453 1.00 52.81 68 GLU A O 1
#

Radius of gyration: 13.85 Å; Cα contacts (8 Å, |Δi|>4): 72; chains: 1; bounding box: 31×26×40 Å

Organism: NCBI:txid68892

Solvent-accessible surface area (backbone atoms only — not comparable to full-atom values): 4385 Å² total; per-residue (Å²): 128,86,85,81,76,66,75,70,40,74,48,86,70,99,51,94,80,69,68,28,29,36,35,40,60,38,74,46,95,95,37,82,41,81,46,76,47,78,41,94,57,75,80,62,80,73,82,50,73,66,56,46,49,56,52,35,50,54,53,51,55,53,54,56,64,72,74,112